Protein AF-A0A9P4JX91-F1 (afdb_monomer_lite)

Secondary structure (DSSP, 8-state):
------SEEE-TTSSEEEETTEEEEEPPGGG--SEEEEETTEEEEE-TTS-EEEEE-

Structure (mmCIF, N/CA/C/O backbone):
data_AF-A0A9P4JX91-F1
#
_entry.id   AF-A0A9P4JX91-F1
#
loop_
_atom_site.group_PDB
_atom_site.id
_atom_site.type_symbol
_atom_site.label_atom_id
_atom_site.label_alt_id
_atom_site.label_comp_id
_atom_site.label_asym_id
_atom_site.label_entity_id
_atom_site.label_seq_id
_atom_site.pdbx_PDB_ins_code
_atom_site.Cartn_x
_atom_site.Cartn_y
_atom_site.Cartn_z
_atom_site.occupancy
_atom_site.B_iso_or_equiv
_atom_site.auth_seq_id
_atom_site.auth_comp_id
_atom_site.auth_asym_id
_atom_site.auth_atom_id
_atom_site.pdbx_PDB_model_num
ATOM 1 N N . HIS A 1 1 ? 5.900 20.636 -13.076 1.00 52.94 1 HIS A N 1
ATOM 2 C CA . HIS A 1 1 ? 4.544 20.748 -12.503 1.00 52.94 1 HIS A CA 1
ATOM 3 C C . HIS A 1 1 ? 4.220 19.398 -11.872 1.00 52.94 1 HIS A C 1
ATOM 5 O O . HIS A 1 1 ? 4.207 18.417 -12.603 1.00 52.94 1 HIS A O 1
ATOM 11 N N . ILE A 1 2 ? 4.100 19.302 -10.544 1.00 58.66 2 ILE A N 1
ATOM 12 C CA . ILE A 1 2 ? 3.747 18.032 -9.883 1.00 58.66 2 ILE A CA 1
ATOM 13 C C . ILE A 1 2 ? 2.230 17.863 -10.051 1.00 58.66 2 ILE A C 1
ATOM 15 O O . ILE A 1 2 ? 1.504 18.816 -9.753 1.00 58.66 2 ILE A O 1
ATOM 19 N N . PRO A 1 3 ? 1.734 16.736 -10.587 1.00 61.59 3 PRO A N 1
ATOM 20 C CA . PRO A 1 3 ? 0.301 16.521 -10.708 1.00 61.59 3 PRO A CA 1
ATOM 21 C C . PRO A 1 3 ? -0.344 16.547 -9.320 1.00 61.59 3 PRO A C 1
ATOM 23 O O . PRO A 1 3 ? 0.047 15.800 -8.426 1.00 61.59 3 PRO A O 1
ATOM 26 N N . GLN A 1 4 ? -1.316 17.441 -9.147 1.00 64.94 4 GLN A N 1
ATOM 27 C CA . GLN A 1 4 ? -2.161 17.473 -7.961 1.00 64.94 4 GLN A CA 1
ATOM 28 C C . GLN A 1 4 ? -3.232 16.402 -8.141 1.00 64.94 4 GLN A C 1
ATOM 30 O O . GLN A 1 4 ? -4.186 16.582 -8.897 1.00 64.94 4 GLN A O 1
ATOM 35 N N . TYR A 1 5 ? -3.038 15.256 -7.495 1.00 65.62 5 TYR A N 1
ATOM 36 C CA . TYR A 1 5 ? -4.042 14.202 -7.487 1.00 65.62 5 TYR A CA 1
ATOM 37 C C . TYR A 1 5 ? -5.132 14.562 -6.477 1.00 65.62 5 TYR A C 1
ATOM 39 O O . TYR A 1 5 ? -4.854 14.759 -5.295 1.00 65.62 5 TYR A O 1
ATOM 47 N N . GLN A 1 6 ? -6.372 14.661 -6.956 1.00 73.62 6 GLN A N 1
ATOM 48 C CA . GLN A 1 6 ? -7.550 14.739 -6.098 1.00 73.62 6 GLN A CA 1
ATOM 49 C C . GLN A 1 6 ? -7.954 13.313 -5.710 1.00 73.62 6 GLN A C 1
ATOM 51 O O . GLN A 1 6 ? -8.276 12.506 -6.583 1.00 73.62 6 GLN A O 1
ATOM 56 N N . GLY A 1 7 ? -7.908 12.998 -4.414 1.00 80.31 7 GLY A N 1
ATOM 57 C CA . GLY A 1 7 ? -8.204 11.667 -3.875 1.00 80.31 7 GLY A CA 1
ATOM 58 C C . GLY A 1 7 ? -7.008 10.958 -3.235 1.00 80.31 7 GLY A C 1
ATOM 59 O O . GLY A 1 7 ? -5.937 11.537 -3.047 1.00 80.31 7 GLY A O 1
ATOM 60 N N . GLY A 1 8 ? -7.231 9.698 -2.854 1.00 86.06 8 GLY A N 1
ATOM 61 C CA . GLY A 1 8 ? -6.231 8.857 -2.204 1.00 86.06 8 GLY A CA 1
ATOM 62 C C . GLY A 1 8 ? -5.234 8.264 -3.204 1.00 86.06 8 GLY A C 1
ATOM 63 O O . GLY A 1 8 ? -5.645 7.691 -4.211 1.00 86.06 8 GLY A O 1
ATOM 64 N N . THR A 1 9 ? -3.935 8.351 -2.916 1.00 88.25 9 THR A N 1
ATOM 65 C CA . THR A 1 9 ? -2.871 7.722 -3.713 1.00 88.25 9 THR A CA 1
ATOM 66 C C . THR A 1 9 ? -1.705 7.244 -2.837 1.00 88.25 9 THR A C 1
ATOM 68 O O . THR A 1 9 ? -1.718 7.389 -1.615 1.00 88.25 9 THR A O 1
ATOM 71 N N . LEU A 1 10 ? -0.706 6.621 -3.457 1.00 88.44 10 LEU A N 1
ATOM 72 C CA . LEU A 1 10 ? 0.565 6.270 -2.834 1.00 88.44 10 LEU A CA 1
ATOM 73 C C . LEU A 1 10 ? 1.609 7.342 -3.189 1.00 88.44 10 LEU A C 1
ATOM 75 O O . LEU A 1 10 ? 1.647 7.822 -4.325 1.00 88.44 10 LEU A O 1
ATOM 79 N N . SER A 1 11 ? 2.457 7.729 -2.236 1.00 87.31 11 SER A N 1
ATOM 80 C CA . SER A 1 11 ? 3.574 8.637 -2.498 1.00 87.31 11 SER A CA 1
ATOM 81 C C . SER A 1 11 ? 4.550 8.042 -3.524 1.00 87.31 11 SER A C 1
ATOM 83 O O . SER A 1 11 ? 4.651 6.818 -3.641 1.00 87.31 11 SER A O 1
ATOM 85 N N . PRO A 1 12 ? 5.320 8.875 -4.253 1.00 82.94 12 PRO A N 1
ATOM 86 C CA . PRO A 1 12 ? 6.261 8.384 -5.265 1.00 82.94 12 PRO A CA 1
ATOM 87 C C . PRO A 1 12 ? 7.325 7.416 -4.729 1.00 82.94 12 PRO A C 1
ATOM 89 O O . PRO A 1 12 ? 7.807 6.566 -5.469 1.00 82.94 12 PRO A O 1
ATOM 92 N N . ASP A 1 13 ? 7.692 7.535 -3.451 1.00 86.38 13 ASP A N 1
ATOM 93 C CA . ASP A 1 13 ? 8.634 6.637 -2.775 1.00 86.38 13 ASP A CA 1
ATOM 94 C C . ASP A 1 13 ? 7.970 5.384 -2.174 1.00 86.38 13 ASP A C 1
ATOM 96 O O . ASP A 1 13 ? 8.652 4.547 -1.583 1.00 86.38 13 ASP A O 1
ATOM 100 N N . GLY A 1 14 ? 6.649 5.251 -2.310 1.00 84.12 14 GLY A N 1
ATOM 101 C CA . GLY A 1 14 ? 5.879 4.119 -1.814 1.00 84.12 14 GLY A CA 1
ATOM 102 C C . GLY A 1 14 ? 5.732 4.057 -0.294 1.00 84.12 14 GLY A C 1
ATOM 103 O O . GLY A 1 14 ? 5.259 3.046 0.213 1.00 84.12 14 GLY A O 1
ATOM 104 N N . LYS A 1 15 ? 6.150 5.088 0.449 1.00 88.00 15 LYS A N 1
ATOM 105 C CA . LYS A 1 15 ? 6.187 5.057 1.923 1.00 88.00 15 LYS A CA 1
ATOM 106 C C . LYS A 1 15 ? 4.940 5.614 2.583 1.00 88.00 15 LYS A C 1
ATOM 108 O O . LYS A 1 15 ? 4.699 5.322 3.750 1.00 88.00 15 LYS A O 1
ATOM 113 N N . TRP A 1 16 ? 4.162 6.414 1.867 1.00 89.00 16 TRP A N 1
ATOM 114 C CA . TRP A 1 16 ? 3.003 7.091 2.420 1.00 89.00 16 TRP A CA 1
ATOM 115 C C . TRP A 1 16 ? 1.766 6.818 1.592 1.00 89.00 16 TRP A C 1
ATOM 117 O O . TRP A 1 16 ? 1.765 6.962 0.371 1.00 89.00 16 TRP A O 1
ATOM 127 N N . ILE A 1 17 ? 0.682 6.498 2.282 1.00 89.19 17 ILE A N 1
ATOM 128 C CA . ILE A 1 17 ? -0.650 6.710 1.740 1.00 89.19 17 ILE A CA 1
ATOM 129 C C . ILE A 1 17 ? -0.941 8.200 1.873 1.00 89.19 17 ILE A C 1
ATOM 131 O O . ILE A 1 17 ? -0.842 8.759 2.970 1.00 89.19 17 ILE A O 1
ATOM 135 N N . THR A 1 18 ? -1.287 8.833 0.761 1.00 88.62 18 THR A N 1
ATOM 136 C CA . THR A 1 18 ? -1.575 10.260 0.697 1.00 88.62 18 THR A CA 1
ATOM 137 C C . THR A 1 18 ? -3.012 10.507 0.265 1.00 88.62 18 THR A C 1
ATOM 139 O O . THR A 1 18 ? -3.621 9.682 -0.416 1.00 88.62 18 THR A O 1
ATOM 142 N N . TYR A 1 19 ? -3.569 11.646 0.661 1.00 87.19 19 TYR A N 1
ATOM 143 C CA . TYR A 1 19 ? -4.869 12.123 0.198 1.00 87.19 19 TYR A CA 1
ATOM 144 C C . TYR A 1 19 ? -4.760 13.607 -0.111 1.00 87.19 19 TYR A C 1
ATOM 146 O O . TYR A 1 19 ? -4.275 14.370 0.719 1.00 87.19 19 TYR A O 1
ATOM 154 N N . ASN A 1 20 ? -5.164 14.022 -1.313 1.00 85.94 20 ASN A N 1
ATOM 155 C CA . ASN A 1 20 ? -5.018 15.411 -1.766 1.00 85.94 20 ASN A CA 1
ATOM 156 C C . ASN A 1 20 ? -3.591 15.968 -1.574 1.00 85.94 20 ASN A C 1
ATOM 158 O O . ASN A 1 20 ? -3.404 17.142 -1.271 1.00 85.94 20 ASN A O 1
ATOM 162 N N . SER A 1 21 ? -2.577 15.129 -1.807 1.00 81.44 21 SER A N 1
ATOM 163 C CA . SER A 1 21 ? -1.145 15.446 -1.646 1.00 81.44 21 SER A CA 1
ATOM 164 C C . SER A 1 21 ? -0.648 15.597 -0.199 1.00 81.44 21 SER A C 1
ATOM 166 O O . SER A 1 21 ? 0.507 15.969 -0.001 1.00 81.44 21 SER A O 1
ATOM 168 N N . GLU A 1 22 ? -1.462 15.259 0.802 1.00 85.38 22 GLU A N 1
ATOM 169 C CA . GLU A 1 22 ? -1.055 15.215 2.210 1.00 85.38 22 GLU A CA 1
ATOM 170 C C . GLU A 1 22 ? -0.771 13.779 2.662 1.00 85.38 22 GLU A C 1
ATOM 172 O O . GLU A 1 22 ? -1.504 12.853 2.317 1.00 85.38 22 GLU A O 1
ATOM 177 N N . ASN A 1 23 ? 0.293 13.585 3.444 1.00 86.94 23 ASN A N 1
ATOM 178 C CA . ASN A 1 23 ? 0.678 12.285 3.994 1.00 86.94 23 ASN A CA 1
ATOM 179 C C . ASN A 1 23 ? -0.245 11.896 5.157 1.00 86.94 23 ASN A C 1
ATOM 181 O O . ASN A 1 23 ? -0.288 12.600 6.163 1.00 86.94 23 ASN A O 1
ATOM 185 N N . LEU A 1 24 ? -0.932 10.755 5.050 1.00 86.62 24 LEU A N 1
ATOM 186 C CA . LEU A 1 24 ? -1.854 10.276 6.084 1.00 86.62 24 LEU A CA 1
ATOM 187 C C . LEU A 1 24 ? -1.290 9.102 6.887 1.00 86.62 24 LEU A C 1
ATOM 189 O O . LEU A 1 24 ? -1.316 9.127 8.115 1.00 86.62 24 LEU A O 1
ATOM 193 N N . VAL A 1 25 ? -0.786 8.065 6.209 1.00 86.94 25 VAL A N 1
ATOM 194 C CA . VAL A 1 25 ? -0.322 6.827 6.862 1.00 86.94 25 VAL A CA 1
ATOM 195 C C . VAL A 1 25 ? 1.054 6.442 6.342 1.00 86.94 25 VAL A C 1
ATOM 197 O O . VAL A 1 25 ? 1.234 6.289 5.135 1.00 86.94 25 VAL A O 1
ATOM 200 N N . CYS A 1 26 ? 2.006 6.258 7.258 1.00 84.94 26 CYS A N 1
ATOM 201 C CA . CYS A 1 26 ? 3.331 5.726 6.952 1.00 84.94 26 CYS A CA 1
ATOM 202 C C . CYS A 1 26 ? 3.267 4.197 6.871 1.00 84.94 26 CYS A C 1
ATOM 204 O O . CYS A 1 26 ? 2.812 3.539 7.809 1.00 84.94 26 CYS A O 1
ATOM 206 N N . LEU A 1 27 ? 3.736 3.633 5.765 1.00 83.56 27 LEU A N 1
ATOM 207 C CA . LEU A 1 27 ? 3.869 2.196 5.575 1.00 83.56 27 LEU A CA 1
ATOM 208 C C . LEU A 1 27 ? 5.204 1.742 6.175 1.00 83.56 27 LEU A C 1
ATOM 210 O O . LEU A 1 27 ? 6.268 2.246 5.811 1.00 83.56 27 LEU A O 1
ATOM 214 N N . SER A 1 28 ? 5.161 0.795 7.116 1.00 79.94 28 SER A N 1
ATOM 215 C CA . SER A 1 28 ? 6.383 0.177 7.641 1.00 79.94 28 SER A CA 1
ATOM 216 C C . SER A 1 28 ? 7.056 -0.681 6.559 1.00 79.94 28 SER A C 1
ATOM 218 O O . SER A 1 28 ? 6.412 -1.098 5.598 1.00 79.94 28 SER A O 1
ATOM 220 N N . MET A 1 29 ? 8.352 -0.981 6.711 1.00 68.94 29 MET A N 1
ATOM 221 C CA . MET A 1 29 ? 9.109 -1.776 5.724 1.00 68.94 29 MET A CA 1
ATOM 222 C C . MET A 1 29 ? 8.521 -3.175 5.468 1.00 68.94 29 MET A C 1
ATOM 224 O O . MET A 1 29 ? 8.744 -3.734 4.400 1.00 68.94 29 MET A O 1
ATOM 228 N N . GLU A 1 30 ? 7.755 -3.736 6.409 1.00 68.19 30 GLU A N 1
ATOM 229 C CA . GLU A 1 30 ? 7.036 -5.005 6.213 1.00 68.19 30 GLU A CA 1
ATOM 230 C C . GLU A 1 30 ? 5.931 -4.888 5.148 1.00 68.19 30 GLU A C 1
ATOM 232 O O . GLU A 1 30 ? 5.605 -5.856 4.460 1.00 68.19 30 GLU A O 1
ATOM 237 N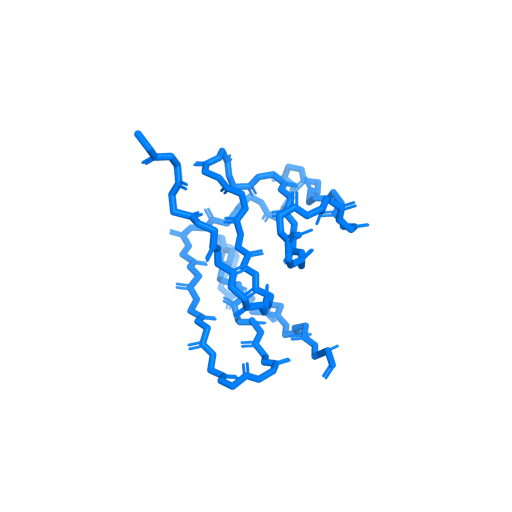 N . TYR A 1 31 ? 5.395 -3.682 4.969 1.00 67.88 31 TYR A N 1
ATOM 238 C CA . TYR A 1 31 ? 4.367 -3.366 3.988 1.00 67.88 31 TYR A CA 1
ATOM 239 C C . TYR A 1 31 ? 4.929 -2.680 2.751 1.00 67.88 31 TYR A C 1
ATOM 241 O O . TYR A 1 31 ? 4.168 -1.992 2.074 1.00 67.88 31 TYR A O 1
ATOM 249 N N . TRP A 1 32 ? 6.228 -2.833 2.453 1.00 80.12 32 TRP A N 1
ATOM 250 C CA . TRP A 1 32 ? 6.807 -2.180 1.282 1.00 80.12 32 TRP A CA 1
ATOM 251 C C . TRP A 1 32 ? 6.006 -2.576 0.038 1.00 80.12 32 TRP A C 1
ATOM 253 O O . TRP A 1 32 ? 5.976 -3.760 -0.318 1.00 80.12 32 TRP A O 1
ATOM 263 N N . PRO A 1 33 ? 5.306 -1.623 -0.592 1.00 82.94 33 PRO A N 1
ATOM 264 C CA . PRO A 1 33 ? 4.379 -1.963 -1.650 1.00 82.94 33 PRO A CA 1
ATOM 265 C C . PRO A 1 33 ? 5.143 -2.441 -2.880 1.00 82.94 33 PRO A C 1
ATOM 267 O O . PRO A 1 33 ? 6.055 -1.768 -3.356 1.00 82.94 33 PRO A O 1
ATOM 270 N N . SER A 1 34 ? 4.749 -3.595 -3.414 1.00 87.12 34 SER 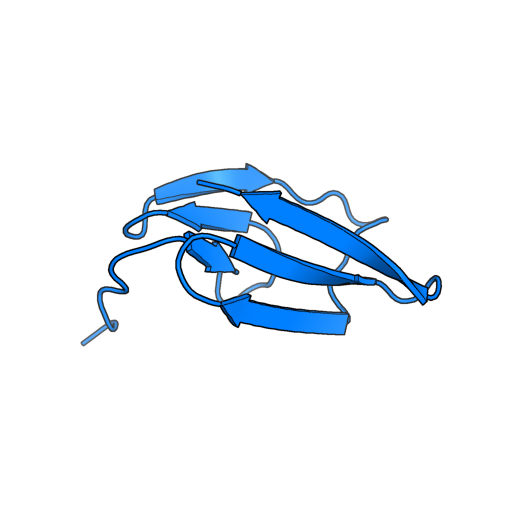A N 1
ATOM 271 C CA . SER A 1 34 ? 5.211 -4.064 -4.725 1.00 87.12 34 SER A CA 1
ATOM 272 C C . SER A 1 34 ? 4.383 -3.456 -5.854 1.00 87.12 34 SER A C 1
ATOM 274 O O . SER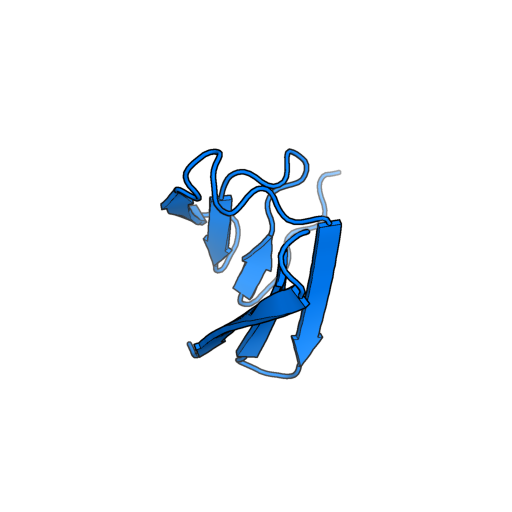 A 1 34 ? 4.865 -3.291 -6.971 1.00 87.12 34 SER A O 1
ATOM 276 N N . CYS A 1 35 ? 3.118 -3.146 -5.572 1.00 87.44 35 CYS A N 1
ATOM 277 C CA . CYS A 1 35 ? 2.195 -2.516 -6.502 1.00 87.44 35 CYS A CA 1
ATOM 278 C C . CYS A 1 35 ? 1.061 -1.808 -5.752 1.00 87.44 35 CYS A C 1
ATOM 280 O O . CYS A 1 35 ? 0.772 -2.102 -4.589 1.00 87.44 35 CYS A O 1
ATOM 282 N N . SER A 1 36 ? 0.390 -0.888 -6.440 1.00 89.00 36 SER A N 1
ATOM 283 C CA . SER A 1 36 ? -0.823 -0.240 -5.952 1.00 89.00 36 SER A CA 1
ATOM 284 C C . SER A 1 36 ? -1.822 -0.020 -7.086 1.00 89.00 36 SER A C 1
ATOM 286 O O . SER A 1 36 ? -1.458 0.028 -8.262 1.00 89.00 36 SER A O 1
ATOM 288 N N . ALA A 1 37 ? -3.098 0.096 -6.727 1.00 90.69 37 ALA A N 1
ATOM 289 C CA . ALA A 1 37 ? -4.178 0.459 -7.634 1.00 90.69 37 ALA A CA 1
ATOM 290 C C . ALA A 1 37 ? -5.179 1.365 -6.912 1.00 90.69 37 ALA A C 1
ATOM 292 O O . ALA A 1 37 ? -5.462 1.169 -5.730 1.00 90.69 37 ALA A O 1
ATOM 293 N N . VAL A 1 38 ? -5.737 2.339 -7.629 1.00 88.31 38 VAL A N 1
ATOM 294 C CA . VAL A 1 38 ? -6.731 3.278 -7.093 1.00 88.31 38 VAL A CA 1
ATOM 295 C C . VAL A 1 38 ? -8.055 3.070 -7.819 1.00 88.31 38 VAL A C 1
ATOM 297 O O . VAL A 1 38 ? -8.096 3.021 -9.047 1.00 88.31 38 VAL A O 1
ATOM 300 N N . SER A 1 39 ? -9.147 2.959 -7.066 1.00 87.62 39 SER A N 1
ATOM 301 C CA . SER A 1 39 ? -10.508 2.902 -7.601 1.00 87.62 39 SER A CA 1
ATOM 302 C C . SER A 1 39 ? -11.438 3.751 -6.746 1.00 87.62 39 SER A C 1
ATOM 304 O O . SER A 1 39 ? 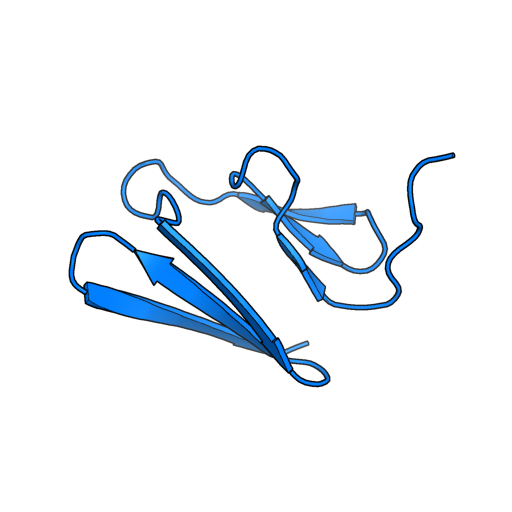-11.668 3.453 -5.577 1.00 87.62 39 SER A O 1
ATOM 306 N N . ARG A 1 40 ? -12.001 4.814 -7.334 1.00 86.38 40 ARG A N 1
ATOM 307 C CA . ARG A 1 40 ? -12.892 5.774 -6.655 1.00 86.38 40 ARG A CA 1
ATOM 308 C C . ARG A 1 40 ? -12.275 6.331 -5.363 1.00 86.38 40 ARG A C 1
ATOM 310 O O . ARG A 1 40 ? -11.435 7.217 -5.431 1.00 86.38 40 ARG A O 1
ATOM 317 N N . LYS A 1 41 ? -12.714 5.824 -4.208 1.00 86.56 41 LYS A N 1
ATOM 318 C CA . LYS A 1 41 ? -12.281 6.226 -2.862 1.00 86.56 41 LYS A CA 1
ATOM 319 C C . LYS A 1 41 ? -11.468 5.138 -2.163 1.00 86.56 41 LYS A C 1
ATOM 321 O O . LYS A 1 41 ? -11.338 5.150 -0.947 1.00 86.56 41 LYS A O 1
ATOM 326 N N . THR A 1 42 ? -10.957 4.177 -2.919 1.00 89.62 42 THR A N 1
ATOM 327 C CA . THR A 1 42 ? -10.257 3.019 -2.382 1.00 89.62 42 THR A CA 1
ATOM 328 C C . THR A 1 42 ? -8.876 2.914 -3.006 1.00 89.62 42 THR A C 1
ATOM 330 O O . THR A 1 42 ? -8.734 2.999 -4.227 1.00 89.62 42 THR A O 1
ATOM 333 N N . ILE A 1 43 ? -7.865 2.683 -2.175 1.00 90.75 43 ILE A N 1
ATOM 334 C CA . ILE A 1 43 ? -6.530 2.277 -2.615 1.00 90.75 43 ILE A CA 1
ATOM 335 C C . ILE A 1 43 ? -6.335 0.816 -2.219 1.00 90.75 43 ILE A C 1
ATOM 337 O O . ILE A 1 43 ? -6.543 0.448 -1.062 1.00 90.75 43 ILE A O 1
ATOM 341 N N . GLY A 1 44 ? -5.933 -0.003 -3.186 1.00 91.25 44 GLY A N 1
ATOM 342 C CA . GLY A 1 44 ? -5.417 -1.347 -2.963 1.00 91.25 44 GLY A CA 1
ATOM 343 C C . GLY A 1 44 ? -3.893 -1.336 -3.017 1.00 91.25 44 GLY A C 1
ATOM 344 O O . GLY A 1 44 ? -3.317 -0.791 -3.959 1.00 91.25 44 GLY A O 1
ATOM 345 N N . ILE A 1 45 ? -3.241 -1.938 -2.027 1.00 91.50 45 ILE A N 1
ATOM 346 C CA . ILE A 1 45 ? -1.782 -2.032 -1.934 1.00 91.50 45 ILE A CA 1
ATOM 347 C C . ILE A 1 45 ?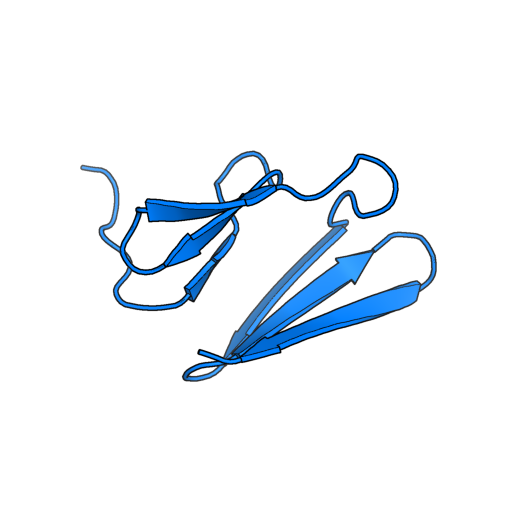 -1.390 -3.500 -1.827 1.00 91.50 45 ILE A C 1
ATOM 349 O O . ILE A 1 45 ? -1.752 -4.164 -0.856 1.00 91.50 45 ILE A O 1
ATOM 353 N N . GLY A 1 46 ? -0.653 -4.000 -2.816 1.00 90.94 46 GLY A N 1
ATOM 354 C CA . GLY A 1 46 ? -0.075 -5.340 -2.791 1.00 90.94 46 GLY A CA 1
ATOM 355 C C . GLY A 1 46 ? 1.309 -5.319 -2.152 1.00 90.94 46 GLY A C 1
ATOM 356 O O . GLY A 1 46 ? 2.120 -4.438 -2.449 1.00 90.94 46 GLY A O 1
ATOM 357 N N . VAL A 1 47 ? 1.584 -6.297 -1.290 1.00 89.44 47 VAL A N 1
ATOM 358 C CA . VAL A 1 47 ? 2.894 -6.473 -0.645 1.00 89.44 47 VAL A CA 1
ATOM 359 C C . VAL A 1 47 ? 3.508 -7.832 -1.013 1.00 89.44 47 VAL A C 1
ATOM 361 O O . VAL A 1 47 ? 2.766 -8.754 -1.363 1.00 89.44 47 VAL A O 1
ATOM 364 N N . PRO A 1 48 ? 4.841 -8.016 -0.896 1.00 87.06 48 PRO A N 1
ATOM 365 C CA . PRO A 1 48 ? 5.532 -9.236 -1.334 1.00 87.06 48 PRO A CA 1
ATOM 366 C C . PRO A 1 48 ? 5.020 -10.547 -0.725 1.00 87.06 48 PRO A C 1
ATOM 368 O O . PRO A 1 48 ? 5.178 -11.606 -1.322 1.00 87.06 48 PRO A O 1
ATOM 371 N N . SER A 1 49 ? 4.377 -10.492 0.445 1.00 88.00 49 SER A N 1
ATOM 372 C CA . SER A 1 49 ? 3.765 -11.667 1.080 1.00 88.00 49 SER A CA 1
ATOM 373 C C . SER A 1 49 ? 2.482 -12.160 0.392 1.00 88.00 49 SER A C 1
ATOM 375 O O . SER A 1 49 ? 1.904 -13.151 0.831 1.00 88.00 49 SER A O 1
ATOM 377 N N . GLY A 1 50 ? 2.000 -11.472 -0.649 1.00 88.81 50 GLY A N 1
ATOM 378 C CA . GLY A 1 50 ? 0.738 -11.775 -1.333 1.00 88.81 50 GLY A CA 1
ATOM 379 C C . GLY A 1 50 ? -0.503 -11.210 -0.635 1.00 88.81 50 GLY A C 1
ATOM 380 O O . GLY A 1 50 ? -1.617 -11.381 -1.127 1.00 88.81 50 GLY A O 1
ATOM 381 N N . LYS A 1 51 ? -0.336 -10.516 0.498 1.00 90.12 51 LYS A N 1
ATOM 382 C CA . LYS A 1 51 ? -1.423 -9.789 1.165 1.00 90.12 51 LYS A CA 1
ATOM 383 C C . LYS A 1 51 ? -1.764 -8.507 0.403 1.00 90.12 51 LYS A C 1
ATOM 385 O O . LYS A 1 51 ? -0.910 -7.911 -0.254 1.00 90.12 51 LYS A O 1
ATOM 390 N N . VAL A 1 52 ? -3.011 -8.064 0.555 1.00 90.31 52 VAL A N 1
ATOM 391 C CA . VAL A 1 52 ? -3.500 -6.796 0.006 1.00 90.31 52 VAL A CA 1
ATOM 392 C C . VAL A 1 52 ? -4.065 -5.943 1.135 1.00 90.31 52 VAL A C 1
ATOM 394 O O . VAL A 1 52 ? -4.938 -6.397 1.873 1.00 90.31 52 VAL A O 1
ATOM 397 N N . LEU A 1 53 ? -3.582 -4.708 1.261 1.00 88.44 53 LEU A N 1
ATOM 398 C CA . LEU A 1 53 ? -4.200 -3.694 2.110 1.00 88.44 53 LEU A CA 1
ATOM 399 C C . LEU A 1 53 ? -5.227 -2.912 1.295 1.00 88.44 53 LEU A C 1
ATOM 401 O O . LEU A 1 53 ? -4.951 -2.489 0.175 1.00 88.44 53 LEU A O 1
ATOM 405 N N . LEU A 1 54 ? -6.403 -2.713 1.883 1.0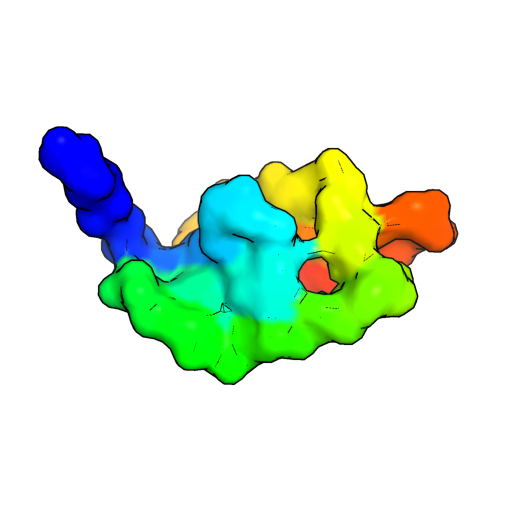0 90.69 54 LEU A N 1
ATOM 406 C CA . LEU A 1 54 ? -7.485 -1.914 1.321 1.00 90.69 54 LEU A CA 1
ATOM 407 C C . LEU A 1 54 ? -7.741 -0.722 2.237 1.00 90.69 54 LEU A C 1
ATOM 409 O O . LEU A 1 54 ? -8.136 -0.891 3.390 1.00 90.69 54 LEU A O 1
ATOM 413 N N . CYS A 1 55 ? -7.537 0.478 1.709 1.00 85.81 55 CYS A N 1
ATOM 414 C CA . CYS A 1 55 ? -7.795 1.728 2.415 1.00 85.81 55 CYS A CA 1
ATOM 415 C C . CYS A 1 55 ? -8.947 2.455 1.729 1.00 85.81 55 CYS A C 1
ATOM 417 O O . CYS A 1 55 ? -8.881 2.686 0.524 1.00 85.81 55 CYS A O 1
ATOM 419 N N . ASN A 1 56 ? -9.988 2.803 2.486 1.00 88.06 56 ASN A N 1
ATOM 420 C CA . ASN A 1 56 ? -11.160 3.527 1.995 1.00 88.06 56 ASN A CA 1
ATOM 421 C C . ASN A 1 56 ? -11.194 4.935 2.603 1.00 88.06 56 ASN A C 1
ATOM 423 O O . ASN A 1 56 ? -10.929 5.077 3.796 1.00 88.06 56 ASN A O 1
ATOM 427 N N . PHE A 1 57 ? -11.536 5.931 1.785 1.00 80.31 57 PHE A N 1
ATOM 428 C CA . PHE A 1 57 ? -11.638 7.351 2.139 1.00 80.31 57 PHE A CA 1
ATOM 429 C C . PHE A 1 57 ? -13.079 7.868 2.059 1.00 80.31 57 PHE A C 1
ATOM 431 O O . PHE A 1 57 ? -13.883 7.317 1.269 1.00 80.31 57 PHE A O 1
#

Radius of gyration: 10.85 Å; chains: 1; bounding box: 22×32×20 Å

Foldseek 3Di:
DPDQDAAWDAPPQRQATDHRNHGDDGDDPQQRFPDWDDDDQWIWTAGPVRDIDIDGD

Organism: NCBI:txid1513339

Sequence (57 aa):
HIPQYQGGTLSPDGKWITYNSENLVCLSMEYWPSCSAVSRKTIGIGVPSGKVLLCNF

pLDDT: mean 83.46, std 8.89, range [52.94, 91.5]